Protein AF-W1YHD8-F1 (afdb_monomer)

Sequence (98 aa):
KYDNPREVGADRIVNAVAAHELYKGDLIIIDFGTATTYCAVQGNGDYVGGVITPGVTISAEALFQRAAKLPRIDVRDPGQVICRNTVSSMQSGMFYGY

Nearest PDB structures (foldseek):
  3djc-assembly2_C  TM=9.505E-01  e=1.747E-09  Legionella pneumophila subsp. pneumophila str. Philadelphia 1
  9b78-assembly1_A  TM=9.833E-01  e=1.172E-08  Mycobacterium tuberculosis
  3djc-assembly2_D  TM=9.406E-01  e=4.246E-09  Legionella pneumophila subsp. pneumophila str. Philadelphia 1
  4o5f-assembly1_B  TM=9.162E-01  e=1.651E-06  Burkholderia thailandensis E264
  4o8k-assembly1_B  TM=7.994E-01  e=3.696E-05  Burkholderia thailandensis E264

Organism: NCBI:txid408170

Secondary structure (DSSP, 8-state):
--SSGGGS-HHHHHHHHHHHHHS-SSEEEEEESSEEEEEEE-TTS-EEEEEEEE-HHHHHHHHHHHSTTPPP------SSSS-SSHHHHHHHHHHH--

Mean predicted aligned error: 3.8 Å

Structure (mmCIF, N/CA/C/O backbone):
data_AF-W1YHD8-F1
#
_entry.id   AF-W1YHD8-F1
#
loop_
_atom_site.group_PDB
_atom_site.id
_atom_site.type_symbol
_atom_site.label_atom_id
_atom_site.label_alt_id
_atom_site.label_comp_id
_atom_site.label_asym_id
_atom_site.label_entity_id
_atom_site.label_seq_id
_atom_site.pdbx_PDB_ins_code
_atom_site.Cartn_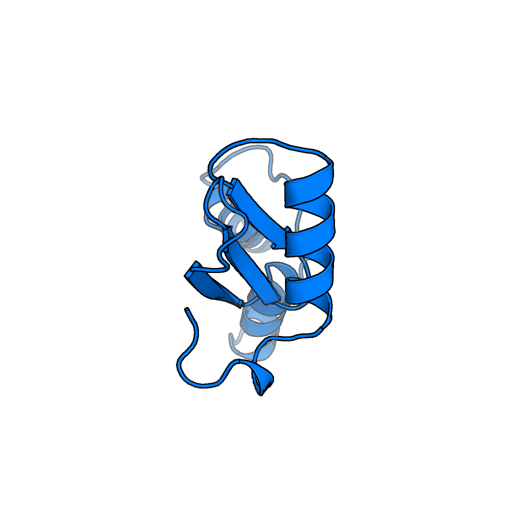x
_atom_site.Cartn_y
_atom_site.Cartn_z
_atom_site.occupancy
_atom_site.B_iso_or_equiv
_atom_site.auth_seq_id
_atom_site.auth_comp_id
_atom_site.auth_asym_id
_atom_site.auth_atom_id
_atom_site.pdbx_PDB_model_num
ATOM 1 N N . LYS A 1 1 ? -18.195 -5.127 11.408 1.00 63.19 1 LYS A N 1
ATOM 2 C CA . LYS A 1 1 ? -17.777 -6.272 12.244 1.00 63.19 1 LYS A CA 1
ATOM 3 C C . LYS A 1 1 ? -17.340 -7.387 11.307 1.00 63.19 1 LYS A C 1
ATOM 5 O O . LYS A 1 1 ? -18.081 -7.661 10.376 1.00 63.19 1 LYS A O 1
ATOM 10 N N . TYR A 1 2 ? -16.149 -7.955 11.506 1.00 74.31 2 TYR A N 1
ATOM 11 C CA . TYR A 1 2 ? -15.681 -9.118 10.738 1.00 74.31 2 TYR A CA 1
ATOM 12 C C . TYR A 1 2 ? -16.496 -10.365 11.104 1.00 74.31 2 TYR A C 1
ATOM 14 O O . TYR A 1 2 ? -16.849 -10.527 12.274 1.00 74.31 2 TYR A O 1
ATOM 22 N N . ASP A 1 3 ? -16.737 -11.243 10.129 1.00 80.06 3 ASP A N 1
ATOM 23 C CA . ASP A 1 3 ? -17.481 -12.496 10.329 1.00 80.06 3 ASP A CA 1
ATOM 24 C C . ASP A 1 3 ? -16.773 -13.422 11.329 1.00 80.06 3 ASP A C 1
ATOM 26 O O . ASP A 1 3 ? -17.411 -14.040 12.181 1.00 80.06 3 ASP A O 1
ATOM 30 N N . ASN A 1 4 ? -15.438 -13.447 11.288 1.00 85.38 4 ASN A N 1
ATOM 31 C CA . ASN A 1 4 ? -14.599 -14.110 12.276 1.00 85.38 4 ASN A CA 1
ATOM 32 C C . ASN A 1 4 ? -13.597 -13.113 12.886 1.00 85.38 4 ASN A C 1
ATOM 34 O O . ASN A 1 4 ? -12.569 -12.812 12.275 1.00 85.38 4 ASN A O 1
ATOM 38 N N . PRO A 1 5 ? -13.838 -12.618 14.113 1.00 82.50 5 PRO A N 1
ATOM 39 C CA . PRO A 1 5 ? -12.948 -11.656 14.765 1.00 82.50 5 PRO A CA 1
ATOM 40 C C . PRO A 1 5 ? -11.501 -12.138 14.949 1.00 82.50 5 PRO A C 1
ATOM 42 O O . PRO A 1 5 ? -10.606 -11.314 15.101 1.00 82.50 5 PRO A O 1
ATOM 45 N N . ARG A 1 6 ? -11.252 -13.456 14.933 1.00 86.06 6 ARG A N 1
ATOM 46 C CA . ARG A 1 6 ? -9.906 -14.031 15.109 1.00 86.06 6 ARG A CA 1
ATOM 47 C C . ARG A 1 6 ? -9.024 -13.933 13.865 1.00 86.06 6 ARG A C 1
ATOM 49 O O . ARG A 1 6 ? -7.827 -14.169 13.969 1.00 86.06 6 ARG A O 1
ATOM 56 N N . GLU A 1 7 ? -9.599 -13.615 12.709 1.00 89.38 7 GLU A N 1
ATOM 57 C CA . GLU A 1 7 ? -8.858 -13.465 11.449 1.00 89.38 7 GLU A CA 1
ATOM 58 C C . GLU A 1 7 ? -8.274 -12.063 11.270 1.00 89.38 7 GLU A C 1
ATOM 60 O O . GLU A 1 7 ? -7.476 -11.825 10.363 1.00 89.38 7 GLU A O 1
ATOM 65 N N . VAL A 1 8 ? -8.653 -11.117 12.131 1.00 86.56 8 VAL A N 1
ATOM 66 C CA . VAL A 1 8 ? -8.078 -9.777 12.098 1.00 86.56 8 VAL A CA 1
ATOM 67 C C . VAL A 1 8 ? -6.636 -9.850 12.601 1.00 86.56 8 VAL A C 1
ATOM 69 O O . VAL A 1 8 ? -6.375 -10.311 13.711 1.00 86.56 8 VAL A O 1
ATOM 72 N N . GLY A 1 9 ? -5.700 -9.384 11.771 1.00 88.62 9 GLY A N 1
ATOM 73 C CA . GLY A 1 9 ? -4.286 -9.288 12.126 1.00 88.62 9 GLY A CA 1
ATOM 74 C C . GLY A 1 9 ? -4.064 -8.465 13.397 1.00 88.62 9 GLY A C 1
ATOM 75 O O . GLY A 1 9 ? -4.753 -7.471 13.643 1.00 88.62 9 GLY A O 1
ATOM 76 N N . ALA A 1 10 ? -3.103 -8.891 14.218 1.00 91.44 10 ALA A N 1
ATOM 77 C CA . ALA A 1 10 ? -2.798 -8.233 15.488 1.00 91.44 10 ALA A CA 1
ATOM 78 C C . ALA A 1 10 ? -2.354 -6.771 15.298 1.00 91.44 10 ALA A C 1
ATOM 80 O O . ALA A 1 10 ? -2.725 -5.908 16.089 1.00 91.44 10 ALA A O 1
ATOM 81 N N . ASP A 1 11 ? -1.625 -6.491 14.219 1.00 91.94 11 ASP A N 1
ATOM 82 C CA . ASP A 1 11 ? -1.246 -5.151 13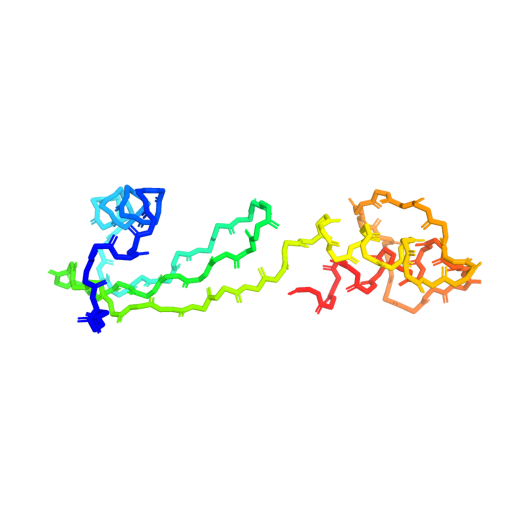.765 1.00 91.94 11 ASP A CA 1
ATOM 83 C C . ASP A 1 11 ? -2.470 -4.243 13.562 1.00 91.94 11 ASP A C 1
ATOM 85 O O . ASP A 1 11 ? -2.542 -3.151 14.123 1.00 91.94 11 ASP A O 1
ATOM 89 N N . ARG A 1 12 ? -3.495 -4.726 12.852 1.00 92.50 12 ARG A N 1
ATOM 90 C CA . ARG A 1 12 ? -4.727 -3.971 12.574 1.00 92.50 12 ARG A CA 1
ATOM 91 C C . ARG A 1 12 ? -5.531 -3.685 13.843 1.00 92.50 12 ARG A C 1
ATOM 93 O O . ARG A 1 12 ? -6.142 -2.622 13.943 1.00 92.50 12 ARG A O 1
ATOM 100 N N . ILE A 1 13 ? -5.521 -4.606 14.810 1.00 92.94 13 ILE A N 1
ATOM 101 C CA . ILE A 1 13 ? -6.170 -4.411 16.116 1.00 92.94 13 ILE A CA 1
ATOM 102 C C . ILE A 1 13 ? -5.443 -3.323 16.908 1.00 92.94 13 ILE A C 1
ATOM 104 O O . ILE A 1 13 ? -6.082 -2.390 17.390 1.00 92.94 13 ILE A O 1
ATOM 108 N N . VAL A 1 14 ? -4.115 -3.416 17.023 1.00 95.44 14 VAL A N 1
ATOM 109 C CA . VAL A 1 14 ? -3.312 -2.433 17.766 1.00 95.44 14 VAL A CA 1
ATOM 110 C C . VAL A 1 14 ? -3.433 -1.046 17.133 1.00 95.44 14 VAL A C 1
ATOM 112 O O . VAL A 1 14 ? -3.653 -0.072 17.853 1.00 95.44 14 VAL A O 1
ATOM 115 N N . ASN A 1 15 ? -3.398 -0.959 15.801 1.00 96.25 15 ASN A N 1
ATOM 116 C CA . ASN A 1 15 ? -3.621 0.285 15.070 1.00 96.25 15 ASN A CA 1
ATOM 117 C C . ASN A 1 15 ? -5.002 0.888 15.372 1.00 96.25 15 ASN A C 1
ATOM 119 O O . ASN A 1 15 ? -5.10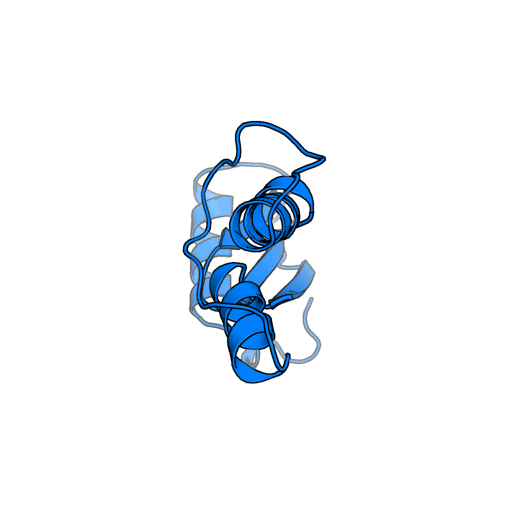0 2.087 15.622 1.00 96.25 15 ASN A O 1
AT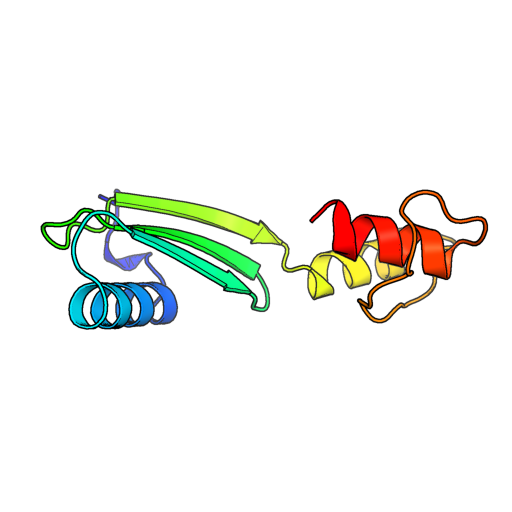OM 123 N N . ALA A 1 16 ? -6.064 0.074 15.398 1.00 95.12 16 ALA A N 1
ATOM 124 C CA . ALA A 1 16 ? -7.417 0.537 15.714 1.00 95.12 16 ALA A CA 1
ATOM 125 C C . ALA A 1 16 ? -7.542 1.078 17.143 1.00 95.12 16 ALA A C 1
ATOM 127 O O . ALA A 1 16 ? -8.110 2.151 17.343 1.00 95.12 16 ALA A O 1
ATOM 128 N N . VAL A 1 17 ? -6.973 0.370 18.123 1.00 95.62 17 VAL A N 1
ATOM 129 C CA . VAL A 1 17 ? -6.969 0.802 19.527 1.00 95.62 17 VAL A CA 1
ATOM 130 C C . VAL A 1 17 ? -6.199 2.112 19.686 1.00 95.62 17 VAL A C 1
ATOM 132 O O . VAL A 1 17 ? -6.718 3.059 20.272 1.00 95.62 17 VAL A O 1
ATOM 135 N N . ALA A 1 18 ? -4.989 2.195 19.127 1.00 96.94 18 ALA A N 1
ATOM 136 C CA . ALA A 1 18 ? -4.162 3.395 19.213 1.00 96.94 18 ALA A CA 1
ATOM 137 C C . ALA A 1 18 ? -4.825 4.597 18.525 1.00 96.94 18 ALA A C 1
ATOM 139 O O . ALA A 1 18 ? -4.878 5.686 19.094 1.00 96.94 18 ALA A O 1
ATOM 140 N N . ALA A 1 19 ? -5.374 4.405 17.323 1.00 96.94 19 ALA A N 1
ATOM 141 C CA . ALA A 1 19 ? -6.031 5.473 16.582 1.00 96.94 19 ALA A CA 1
ATOM 142 C C . ALA A 1 19 ? -7.280 5.993 17.306 1.00 96.94 19 ALA A C 1
ATOM 144 O O . ALA A 1 19 ? -7.468 7.202 17.371 1.00 96.94 19 ALA A O 1
ATOM 145 N N . HIS A 1 20 ? -8.098 5.112 17.890 1.00 95.38 20 HIS A N 1
ATOM 146 C CA . HIS A 1 20 ? -9.288 5.506 18.650 1.00 95.38 20 HIS A CA 1
ATOM 147 C C . HIS A 1 20 ? -8.953 6.227 19.971 1.00 95.38 20 HIS A C 1
ATOM 149 O O . HIS A 1 20 ? -9.694 7.099 20.446 1.00 95.38 20 HIS A O 1
ATOM 155 N N . GLU A 1 21 ? -7.814 5.891 20.577 1.00 96.25 21 GLU A N 1
ATOM 156 C CA . GLU A 1 21 ? -7.332 6.601 21.757 1.00 96.25 21 GLU A CA 1
ATOM 157 C C . GLU A 1 21 ? -6.880 8.023 21.398 1.00 96.25 21 GLU A C 1
ATOM 159 O O . GLU A 1 21 ? -7.322 8.986 22.029 1.00 96.25 21 GLU A O 1
ATOM 164 N N . LEU A 1 22 ? -6.076 8.155 20.337 1.00 97.31 22 LEU A N 1
ATOM 165 C CA . LEU A 1 22 ? -5.481 9.420 19.892 1.00 97.31 22 LEU A CA 1
ATOM 166 C C . LEU A 1 22 ? -6.471 10.355 19.181 1.00 97.31 22 LEU A C 1
ATOM 168 O O . LEU A 1 22 ? -6.354 11.575 19.295 1.00 97.31 22 LEU A O 1
ATOM 172 N N . TYR A 1 23 ? -7.440 9.799 18.456 1.00 96.56 23 TYR A N 1
ATOM 173 C CA . TYR A 1 23 ? -8.382 10.538 17.620 1.00 96.56 23 TYR A CA 1
ATOM 174 C C . TYR A 1 23 ? -9.819 10.119 17.933 1.00 96.56 23 TYR A C 1
ATOM 176 O O . TYR A 1 23 ? -10.123 8.941 18.101 1.00 96.56 23 TYR A O 1
ATOM 184 N N . LYS A 1 24 ? -10.727 11.096 18.020 1.00 91.69 24 LYS A N 1
ATOM 185 C CA . LYS A 1 24 ? -12.149 10.864 18.317 1.00 91.69 24 LYS A CA 1
ATOM 186 C C . LYS A 1 24 ? -12.995 10.969 17.048 1.00 91.69 24 LYS A C 1
ATOM 188 O O . LYS A 1 24 ? -12.665 11.743 16.154 1.00 91.69 24 LYS A O 1
ATOM 193 N N . GLY A 1 25 ? -14.107 10.236 17.013 1.00 96.12 25 GLY A N 1
ATOM 194 C CA . GLY A 1 25 ? -14.998 10.158 15.850 1.00 96.12 25 GLY A CA 1
ATOM 195 C C . GLY A 1 25 ? -14.690 8.969 14.939 1.00 96.12 25 GLY A C 1
ATOM 196 O O . GLY A 1 25 ? -13.928 8.080 15.311 1.00 96.12 25 GLY A O 1
ATOM 197 N N . ASP A 1 26 ? -15.329 8.936 13.773 1.00 97.88 26 ASP A N 1
ATOM 198 C CA . ASP A 1 26 ? -15.121 7.880 12.779 1.00 97.88 26 ASP A CA 1
ATOM 199 C C . ASP A 1 26 ? -13.732 8.009 12.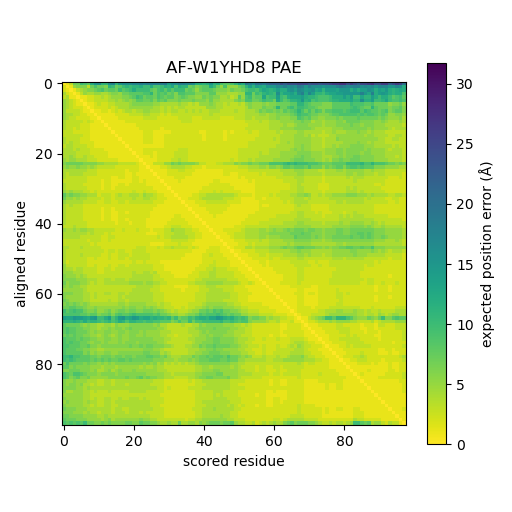132 1.00 97.88 26 ASP A C 1
ATOM 201 O O . ASP A 1 26 ? -13.309 9.102 11.752 1.00 97.88 26 ASP A O 1
ATOM 205 N N . LEU A 1 27 ? -13.025 6.887 11.993 1.00 97.81 27 LEU A N 1
ATOM 206 C CA . LEU A 1 27 ? -11.639 6.820 11.537 1.00 97.81 27 LEU A CA 1
ATOM 207 C C . LEU A 1 27 ? -11.483 5.847 10.367 1.00 97.81 27 LEU A C 1
ATOM 209 O O . LEU A 1 27 ? -12.037 4.745 10.367 1.00 97.81 27 LEU A O 1
ATOM 213 N N . ILE A 1 28 ? -10.642 6.232 9.406 1.00 97.75 28 ILE A N 1
ATOM 214 C CA . ILE A 1 28 ? -10.041 5.321 8.429 1.00 97.75 28 ILE A CA 1
ATOM 215 C C . ILE A 1 28 ? -8.538 5.319 8.679 1.00 97.75 28 ILE A C 1
ATOM 217 O O . ILE A 1 28 ? -7.878 6.347 8.552 1.00 97.75 28 ILE A O 1
ATOM 221 N N . ILE A 1 29 ? -8.004 4.157 9.030 1.00 97.56 29 ILE A N 1
ATOM 222 C CA . ILE A 1 29 ? -6.581 3.956 9.289 1.00 97.56 29 ILE A CA 1
ATOM 223 C C . ILE A 1 29 ? -5.970 3.331 8.046 1.00 97.56 29 ILE A C 1
ATOM 225 O O . ILE A 1 29 ? -6.445 2.285 7.599 1.00 97.56 29 ILE A O 1
ATOM 229 N N . ILE A 1 30 ? -4.936 3.969 7.502 1.00 97.50 30 ILE A N 1
ATOM 230 C CA . ILE A 1 30 ? -4.218 3.496 6.319 1.00 97.50 30 ILE A CA 1
ATOM 231 C C . ILE A 1 30 ? -2.798 3.136 6.740 1.00 97.50 30 ILE A C 1
ATOM 233 O O . ILE A 1 30 ? -2.030 4.013 7.129 1.00 97.50 30 ILE A O 1
ATOM 237 N N . ASP A 1 31 ? -2.466 1.851 6.675 1.00 96.56 31 ASP A N 1
ATOM 238 C CA . ASP A 1 31 ? -1.135 1.342 7.006 1.00 96.56 31 ASP A CA 1
ATOM 239 C C . ASP A 1 31 ? -0.405 0.943 5.722 1.00 96.56 31 ASP A C 1
ATOM 241 O O . ASP A 1 31 ? -0.886 0.085 4.979 1.00 96.56 31 ASP A O 1
ATOM 245 N N . PHE A 1 32 ? 0.729 1.589 5.445 1.00 95.00 32 PHE A N 1
ATOM 246 C CA . PHE A 1 32 ? 1.585 1.314 4.292 1.00 95.00 32 PHE A CA 1
ATOM 247 C C . PHE A 1 32 ? 2.709 0.353 4.692 1.00 95.00 32 PHE A C 1
ATOM 249 O O . PHE A 1 32 ? 3.807 0.775 5.054 1.00 95.00 32 PHE A O 1
ATOM 256 N N . GLY A 1 33 ? 2.440 -0.947 4.577 1.00 92.06 33 GLY A N 1
ATOM 257 C CA . GLY A 1 33 ? 3.415 -2.008 4.816 1.00 92.06 33 GLY A CA 1
ATOM 258 C C . GLY A 1 33 ? 3.617 -2.911 3.599 1.00 92.06 33 GLY A C 1
ATOM 259 O O . GLY A 1 33 ? 3.490 -2.502 2.443 1.00 92.06 33 GLY A O 1
ATOM 260 N N . THR A 1 34 ? 3.916 -4.184 3.867 1.00 93.31 34 THR A N 1
ATOM 261 C CA . THR A 1 34 ? 3.988 -5.252 2.853 1.00 93.31 34 THR A CA 1
ATOM 262 C C . THR A 1 34 ? 2.704 -5.324 2.017 1.00 93.31 34 THR A C 1
ATOM 264 O O . THR A 1 34 ? 2.752 -5.457 0.795 1.00 93.31 34 THR A O 1
ATOM 267 N N . ALA A 1 35 ? 1.558 -5.190 2.679 1.00 95.88 35 ALA A N 1
ATOM 268 C CA . ALA A 1 35 ? 0.277 -4.846 2.078 1.00 95.88 35 ALA A CA 1
ATOM 269 C C . ALA A 1 35 ? -0.097 -3.428 2.524 1.00 95.88 35 ALA A C 1
ATOM 271 O O . ALA A 1 35 ? 0.312 -3.013 3.612 1.00 95.88 35 ALA A O 1
ATOM 272 N N . THR A 1 36 ? -0.901 -2.715 1.736 1.00 96.19 36 THR A N 1
ATOM 273 C CA . THR A 1 36 ? -1.594 -1.538 2.267 1.00 96.19 36 THR A CA 1
ATOM 274 C C . THR A 1 36 ? -2.941 -1.969 2.811 1.00 96.19 36 THR A C 1
ATOM 276 O O . THR A 1 36 ? -3.732 -2.621 2.126 1.00 96.19 36 THR A O 1
ATOM 279 N N . THR A 1 37 ? -3.196 -1.636 4.072 1.00 96.75 37 THR A N 1
ATOM 280 C CA . THR A 1 37 ? -4.477 -1.935 4.712 1.00 96.75 37 THR A CA 1
ATOM 281 C C . THR A 1 37 ? -5.236 -0.652 4.981 1.00 96.75 37 THR A C 1
ATOM 283 O O . THR A 1 37 ? -4.659 0.354 5.378 1.00 96.75 37 THR A O 1
ATOM 286 N N . TYR A 1 38 ? -6.544 -0.711 4.776 1.00 97.12 38 TYR A N 1
ATOM 287 C CA . TYR A 1 38 ? -7.492 0.337 5.113 1.00 97.12 38 TYR A CA 1
ATOM 288 C C . TYR A 1 38 ? -8.413 -0.253 6.168 1.00 97.12 38 TYR A C 1
ATOM 290 O O . TYR A 1 38 ? -9.025 -1.293 5.923 1.00 97.12 38 TYR A O 1
ATOM 298 N N . CYS A 1 39 ? -8.505 0.363 7.340 1.00 96.62 39 CYS A N 1
ATOM 299 C CA . CYS A 1 39 ? -9.348 -0.111 8.434 1.00 96.62 39 CYS A CA 1
ATOM 300 C C . CYS A 1 39 ? -10.329 0.983 8.846 1.00 96.62 39 CYS A C 1
ATOM 302 O O . CYS A 1 39 ? -9.907 2.057 9.260 1.00 96.62 39 CYS A O 1
ATOM 304 N N . ALA A 1 40 ? -11.625 0.701 8.749 1.00 97.06 40 ALA A N 1
ATOM 305 C CA . ALA A 1 40 ? -12.687 1.592 9.190 1.00 97.06 40 ALA A CA 1
ATOM 306 C C . ALA A 1 40 ? -13.076 1.277 10.639 1.00 97.06 40 ALA A C 1
ATOM 308 O O . ALA A 1 40 ? -13.422 0.135 10.967 1.00 97.06 40 ALA A O 1
ATOM 309 N N . VAL A 1 41 ? -13.042 2.300 11.487 1.00 96.38 41 VAL A N 1
ATOM 310 C CA . VAL A 1 41 ? -13.416 2.248 12.903 1.00 96.38 41 VAL A CA 1
ATOM 311 C C . VAL A 1 41 ? -14.434 3.350 13.161 1.00 96.38 41 VAL A C 1
ATOM 313 O O . VAL A 1 41 ? -14.216 4.492 12.773 1.00 96.38 41 VAL A O 1
ATOM 316 N N . GLN A 1 42 ? -15.559 3.022 13.785 1.00 96.62 42 GLN A N 1
ATOM 317 C CA . GLN A 1 42 ? -16.560 4.023 14.153 1.00 96.62 42 GLN A CA 1
ATOM 318 C C . GLN A 1 42 ? -16.150 4.804 15.405 1.00 96.62 42 GLN A C 1
ATOM 320 O O . GLN A 1 42 ? -15.344 4.343 16.214 1.00 96.62 42 GLN A O 1
ATOM 325 N N . GLY A 1 43 ? -16.760 5.970 15.617 1.00 95.38 43 GLY A N 1
ATOM 326 C CA . GLY A 1 43 ? -16.497 6.832 16.772 1.00 95.38 43 GLY A CA 1
ATOM 327 C C . GLY A 1 43 ? -16.849 6.236 18.134 1.00 95.38 43 GLY A C 1
ATOM 328 O O . GLY A 1 43 ? -16.432 6.777 19.152 1.00 95.38 43 GLY A O 1
ATOM 329 N N . ASN A 1 44 ? -17.569 5.115 18.168 1.00 94.62 44 ASN A N 1
ATOM 330 C CA . ASN A 1 44 ? -17.813 4.311 19.368 1.00 94.62 44 ASN A CA 1
ATOM 331 C C . ASN A 1 44 ? -16.759 3.201 19.587 1.00 94.62 44 ASN A C 1
ATOM 333 O O . ASN A 1 44 ? -16.908 2.407 20.512 1.00 94.62 44 ASN A O 1
ATOM 337 N N . GLY A 1 45 ? -15.735 3.116 18.732 1.00 91.00 45 GLY A N 1
ATOM 338 C CA . GLY A 1 45 ? -14.681 2.102 18.778 1.00 91.00 45 GLY A CA 1
ATOM 339 C C . GLY A 1 45 ? -14.994 0.816 18.004 1.00 91.00 45 GLY A C 1
ATOM 340 O O . GLY A 1 45 ? -14.163 -0.093 17.987 1.00 91.00 45 GLY A O 1
ATOM 341 N N . ASP A 1 46 ? -16.153 0.709 17.341 1.00 93.56 46 ASP A N 1
ATOM 342 C CA . ASP A 1 46 ? -16.495 -0.493 16.579 1.00 93.56 46 ASP A CA 1
ATOM 343 C C . ASP A 1 46 ? -15.604 -0.637 15.338 1.00 93.56 46 ASP A C 1
ATOM 345 O O . ASP A 1 46 ? -15.630 0.178 14.413 1.00 93.56 46 ASP A O 1
ATOM 349 N N . TYR A 1 47 ? -14.857 -1.741 15.281 1.00 93.50 47 TYR A N 1
ATOM 350 C CA . TYR A 1 47 ? -14.097 -2.127 14.098 1.00 93.50 47 TYR A CA 1
ATOM 351 C C . TYR A 1 47 ? -15.046 -2.652 13.008 1.00 93.50 47 TYR A C 1
ATOM 353 O O . TYR A 1 47 ? -15.571 -3.777 13.064 1.00 93.50 47 TYR A O 1
ATOM 361 N N . VAL A 1 48 ? -15.297 -1.822 11.996 1.00 94.00 48 VAL A N 1
ATOM 362 C CA . VAL A 1 48 ? -16.255 -2.124 10.926 1.00 94.00 48 VAL A CA 1
ATOM 363 C C . VAL A 1 48 ? -15.659 -3.132 9.960 1.00 94.00 48 VAL A C 1
ATOM 365 O O . VAL A 1 48 ? -16.321 -4.107 9.604 1.00 94.00 48 VAL A O 1
ATOM 368 N N . GLY A 1 49 ? -14.396 -2.938 9.606 1.00 93.94 49 GLY A N 1
ATOM 369 C CA . GLY A 1 49 ? -13.649 -3.818 8.734 1.00 93.94 49 GLY A CA 1
ATOM 370 C C . GLY A 1 49 ? -12.728 -3.027 7.820 1.00 93.94 49 GLY A C 1
ATOM 371 O O . GLY A 1 49 ? -12.176 -2.017 8.245 1.00 93.94 49 GLY A O 1
ATOM 372 N N . GLY A 1 50 ? -12.561 -3.461 6.570 1.00 94.25 50 GLY A N 1
ATOM 373 C CA . GLY A 1 50 ? -11.875 -2.647 5.570 1.00 94.25 50 GLY A CA 1
ATOM 374 C C . GLY A 1 50 ? -11.265 -3.436 4.419 1.00 94.25 50 GLY A C 1
ATOM 375 O O . GLY A 1 50 ? -11.716 -4.543 4.129 1.00 94.25 50 GLY A O 1
ATOM 376 N N . VAL A 1 51 ? -10.259 -2.855 3.768 1.00 96.50 51 VAL A N 1
ATOM 377 C CA . VAL A 1 51 ? -9.693 -3.324 2.493 1.00 96.50 51 VAL A CA 1
ATOM 378 C C . VAL A 1 51 ? -8.215 -3.663 2.665 1.00 96.50 51 VAL A C 1
ATOM 380 O O . VAL A 1 51 ? -7.510 -3.016 3.437 1.00 96.50 51 VAL A O 1
ATOM 383 N N . ILE A 1 52 ? -7.747 -4.678 1.940 1.00 96.12 52 ILE A N 1
ATOM 384 C CA . ILE A 1 52 ? -6.329 -5.031 1.834 1.00 96.12 52 ILE A CA 1
ATOM 385 C C . ILE A 1 52 ? -5.949 -4.955 0.355 1.00 96.12 52 ILE A C 1
ATOM 387 O O . ILE A 1 52 ? -6.584 -5.605 -0.476 1.00 96.12 52 ILE A O 1
ATOM 391 N N . THR A 1 53 ? -4.922 -4.176 0.033 1.00 97.19 53 THR A N 1
ATOM 392 C CA . THR A 1 53 ? -4.338 -4.066 -1.309 1.00 97.19 53 THR A CA 1
ATOM 393 C C . THR A 1 53 ? -2.866 -4.497 -1.283 1.00 97.19 53 THR A C 1
ATOM 395 O O . THR A 1 53 ? -2.235 -4.498 -0.219 1.00 97.19 53 THR A O 1
ATOM 398 N N . PRO A 1 54 ? -2.280 -4.906 -2.424 1.00 96.56 54 PRO A N 1
ATOM 399 C CA . PRO A 1 54 ? -0.843 -5.157 -2.497 1.00 96.56 54 PRO A CA 1
ATOM 400 C C . PRO A 1 54 ? -0.074 -3.893 -2.123 1.00 96.56 54 PRO A C 1
ATOM 402 O O . PRO A 1 54 ? -0.413 -2.838 -2.637 1.00 96.56 54 PRO A O 1
ATOM 405 N N . GLY A 1 55 ? 0.963 -3.999 -1.286 1.00 96.69 55 GLY A N 1
ATOM 406 C CA . GLY A 1 55 ? 1.801 -2.857 -0.913 1.00 96.69 55 GLY A CA 1
ATOM 407 C C . GLY A 1 55 ? 2.482 -2.234 -2.133 1.00 96.69 55 GLY A C 1
ATOM 408 O O . GLY A 1 55 ? 2.746 -2.930 -3.120 1.00 96.69 55 GLY A O 1
ATOM 409 N N . VAL A 1 56 ? 2.835 -0.949 -2.066 1.00 95.50 56 VAL A N 1
ATOM 410 C CA . VAL A 1 56 ? 3.479 -0.239 -3.188 1.00 95.50 56 VAL A CA 1
ATOM 411 C C . VAL A 1 56 ? 4.776 -0.931 -3.629 1.00 95.50 56 VAL A C 1
ATOM 413 O O . VAL A 1 56 ? 5.013 -1.149 -4.817 1.00 95.50 56 VAL A O 1
ATOM 416 N N . THR A 1 57 ? 5.572 -1.400 -2.664 1.00 93.31 57 THR A N 1
ATOM 417 C CA . THR A 1 57 ? 6.818 -2.133 -2.920 1.00 93.31 57 THR A CA 1
ATOM 418 C C . THR A 1 57 ? 6.560 -3.506 -3.539 1.00 93.31 57 THR A C 1
ATOM 420 O O . THR A 1 57 ? 7.248 -3.882 -4.485 1.00 93.31 57 THR A O 1
ATOM 423 N N . ILE A 1 58 ? 5.549 -4.250 -3.064 1.00 94.94 58 ILE A N 1
ATOM 424 C CA . ILE A 1 58 ? 5.168 -5.538 -3.673 1.00 94.94 58 ILE A CA 1
ATOM 425 C C . ILE A 1 58 ? 4.652 -5.330 -5.095 1.00 94.94 58 ILE A C 1
ATOM 427 O O . ILE A 1 58 ? 4.970 -6.123 -5.976 1.00 94.94 58 ILE A O 1
ATOM 431 N N . SER A 1 59 ? 3.890 -4.266 -5.337 1.00 95.94 59 SER A N 1
ATOM 432 C CA . SER A 1 59 ? 3.363 -3.936 -6.662 1.00 95.94 59 SER A CA 1
ATOM 433 C C . SER A 1 59 ? 4.492 -3.654 -7.658 1.00 95.94 59 SER A C 1
ATOM 435 O O . SER A 1 59 ? 4.494 -4.198 -8.764 1.00 95.94 59 SER A O 1
ATOM 437 N N . ALA A 1 60 ? 5.498 -2.874 -7.251 1.00 95.69 60 ALA A N 1
ATOM 438 C CA . ALA A 1 60 ? 6.692 -2.624 -8.057 1.00 95.69 60 ALA A CA 1
ATOM 439 C C . ALA A 1 60 ? 7.516 -3.904 -8.298 1.00 95.69 60 ALA A C 1
ATOM 441 O O . ALA A 1 60 ? 7.933 -4.178 -9.426 1.00 95.69 60 ALA A O 1
ATOM 442 N N . GLU A 1 61 ? 7.707 -4.722 -7.260 1.00 95.31 61 GLU A N 1
ATOM 443 C CA . GLU A 1 61 ? 8.423 -5.997 -7.354 1.00 95.31 61 GLU A CA 1
ATOM 444 C C . GLU A 1 61 ? 7.691 -6.993 -8.270 1.00 95.31 61 GLU A C 1
ATOM 446 O O . GLU A 1 61 ? 8.320 -7.678 -9.075 1.00 95.31 61 GLU A O 1
ATOM 451 N N . ALA A 1 62 ? 6.358 -7.036 -8.226 1.00 95.88 62 ALA A N 1
ATOM 452 C CA . ALA A 1 62 ? 5.553 -7.889 -9.093 1.00 95.88 62 ALA A CA 1
ATOM 453 C C . ALA A 1 62 ? 5.731 -7.529 -10.575 1.00 95.88 62 ALA A C 1
ATOM 455 O O . ALA A 1 62 ? 5.852 -8.430 -11.407 1.00 95.88 62 ALA A O 1
ATOM 456 N N . LEU A 1 63 ? 5.804 -6.236 -10.915 1.00 96.31 63 LEU A N 1
ATOM 457 C CA . LEU A 1 63 ? 6.102 -5.799 -12.282 1.00 96.31 63 LEU A CA 1
ATOM 458 C C . LEU A 1 63 ? 7.486 -6.265 -12.737 1.00 96.31 63 LEU A C 1
ATOM 460 O O . LEU A 1 63 ? 7.611 -6.782 -13.846 1.00 96.31 63 LEU A O 1
ATOM 464 N N . PHE A 1 64 ? 8.501 -6.131 -11.883 1.00 96.50 64 PHE A N 1
ATOM 465 C CA . PHE A 1 64 ? 9.853 -6.610 -12.173 1.00 96.50 64 PHE A CA 1
ATOM 466 C C . PHE A 1 64 ? 9.895 -8.132 -12.392 1.00 96.50 64 PHE A C 1
ATOM 468 O O . PHE A 1 64 ? 10.511 -8.606 -13.342 1.00 96.50 64 PHE A O 1
ATOM 475 N N . GLN A 1 65 ? 9.209 -8.905 -11.548 1.00 96.62 65 GLN A N 1
ATOM 476 C CA . GLN A 1 65 ? 9.246 -10.369 -11.612 1.00 96.62 65 GLN A CA 1
ATOM 477 C C . GLN A 1 65 ? 8.402 -10.962 -12.745 1.00 96.62 65 GLN A C 1
ATOM 479 O O . GLN A 1 65 ? 8.718 -12.039 -13.250 1.00 96.62 65 GLN A O 1
ATOM 484 N N . ARG A 1 66 ? 7.285 -10.319 -13.104 1.00 95.25 66 ARG A N 1
ATOM 485 C CA . ARG A 1 66 ? 6.284 -10.895 -14.020 1.00 95.25 66 ARG A CA 1
ATOM 486 C C . ARG A 1 66 ? 6.328 -10.310 -15.428 1.00 95.25 66 ARG A C 1
ATOM 488 O O . ARG A 1 66 ? 5.833 -10.961 -16.345 1.00 95.25 66 ARG A O 1
ATOM 495 N N . ALA A 1 67 ? 6.902 -9.123 -15.627 1.00 93.25 67 ALA A N 1
ATOM 496 C CA . ALA A 1 67 ? 6.990 -8.500 -16.945 1.00 93.25 67 ALA A CA 1
ATOM 497 C C . ALA A 1 67 ? 8.391 -8.653 -17.557 1.00 93.25 67 ALA A C 1
ATOM 499 O O . ALA A 1 67 ? 9.404 -8.412 -16.915 1.00 93.25 67 ALA A O 1
ATOM 500 N N . ALA A 1 68 ? 8.457 -8.979 -18.850 1.00 87.88 68 ALA A N 1
ATOM 501 C CA . ALA A 1 68 ? 9.704 -9.384 -19.510 1.00 87.88 68 ALA A CA 1
ATOM 502 C C . ALA A 1 68 ? 10.805 -8.304 -19.601 1.00 87.88 68 ALA A C 1
ATOM 504 O O . ALA A 1 68 ? 11.964 -8.638 -19.833 1.00 87.88 68 ALA A O 1
ATOM 505 N N . LYS A 1 69 ? 10.461 -7.012 -19.508 1.00 92.31 69 LYS A N 1
ATOM 506 C CA . LYS A 1 69 ? 11.392 -5.891 -19.760 1.00 92.31 69 LYS A CA 1
ATOM 507 C C . LYS A 1 69 ? 11.342 -4.784 -18.707 1.00 92.31 69 LYS A C 1
ATOM 509 O O . LYS A 1 69 ? 11.926 -3.722 -18.923 1.00 92.31 69 LYS A O 1
ATOM 514 N N . LEU A 1 70 ? 10.613 -4.982 -17.612 1.00 97.06 70 LEU A N 1
ATOM 515 C CA . LEU A 1 70 ? 10.498 -3.956 -16.580 1.00 97.0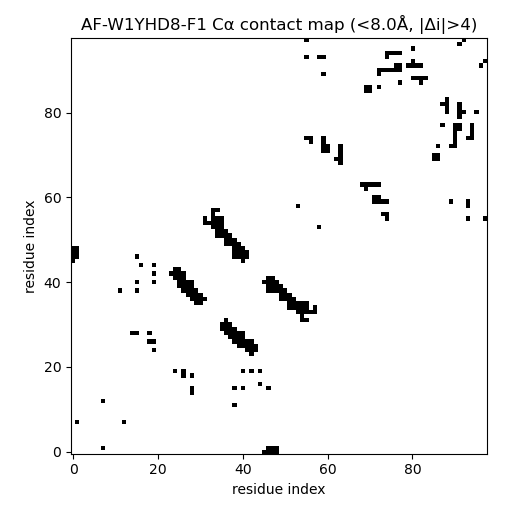6 70 LEU A CA 1
ATOM 516 C C . LEU A 1 70 ? 11.638 -4.127 -15.571 1.00 97.06 70 LEU A C 1
ATOM 518 O O . LEU A 1 70 ? 11.774 -5.212 -15.013 1.00 97.06 70 LEU A O 1
ATOM 522 N N . PRO A 1 71 ? 12.489 -3.107 -15.358 1.00 95.81 71 PRO A N 1
ATOM 523 C CA . PRO A 1 71 ? 13.567 -3.192 -14.386 1.00 95.81 71 PRO A CA 1
ATOM 524 C C . PRO A 1 71 ? 13.016 -3.113 -12.962 1.00 95.81 71 PRO A C 1
ATOM 526 O O . PRO A 1 71 ? 11.921 -2.600 -12.723 1.00 95.81 71 PRO A O 1
ATOM 529 N N . ARG A 1 72 ? 13.821 -3.560 -12.001 1.00 96.25 72 ARG A N 1
ATOM 530 C CA . ARG A 1 72 ? 13.566 -3.287 -10.589 1.00 96.25 72 ARG A CA 1
ATOM 531 C C . ARG A 1 72 ? 13.724 -1.788 -10.330 1.00 96.25 72 ARG A C 1
ATOM 533 O O . ARG A 1 72 ? 14.688 -1.188 -10.806 1.00 96.25 72 ARG A O 1
ATOM 540 N N . ILE A 1 73 ? 12.784 -1.194 -9.601 1.00 96.19 73 ILE A N 1
ATOM 541 C CA . ILE A 1 73 ? 12.782 0.236 -9.279 1.00 96.19 73 ILE A CA 1
ATOM 542 C C . ILE A 1 73 ? 12.534 0.461 -7.790 1.00 96.19 73 ILE A C 1
ATOM 544 O O . ILE A 1 73 ? 11.826 -0.318 -7.156 1.00 96.19 73 ILE A O 1
ATOM 548 N N . ASP A 1 74 ? 13.047 1.576 -7.278 1.00 94.19 74 ASP A N 1
ATOM 549 C CA . ASP A 1 74 ? 12.584 2.154 -6.017 1.00 94.19 74 ASP A CA 1
ATOM 550 C C . ASP A 1 74 ? 11.419 3.114 -6.287 1.00 94.19 74 ASP A C 1
ATOM 552 O O . ASP A 1 74 ? 11.403 3.820 -7.305 1.00 94.19 74 ASP A O 1
ATOM 556 N N . VAL A 1 75 ? 10.457 3.164 -5.367 1.00 93.31 75 VAL A N 1
ATOM 557 C CA . VAL A 1 75 ? 9.327 4.099 -5.420 1.00 93.31 75 VAL A CA 1
ATOM 558 C C . VAL A 1 75 ? 9.803 5.471 -4.943 1.00 93.31 75 VAL A C 1
ATOM 560 O O . VAL A 1 75 ? 10.24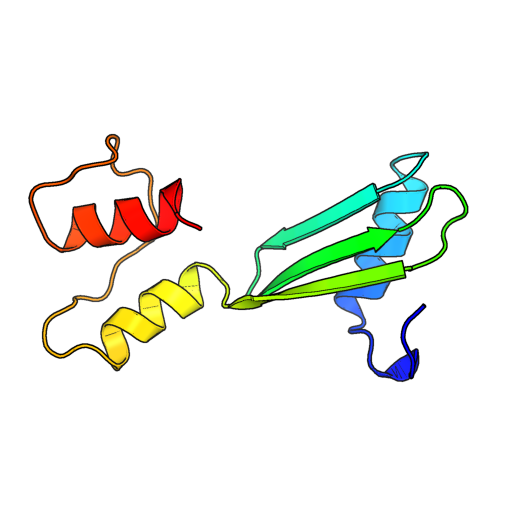3 5.625 -3.807 1.00 93.31 75 VAL A O 1
ATOM 563 N N . ARG A 1 76 ? 9.729 6.475 -5.817 1.00 95.19 76 ARG A N 1
ATOM 564 C CA . ARG A 1 76 ? 10.081 7.871 -5.521 1.00 95.19 76 ARG A CA 1
ATOM 565 C C . ARG A 1 76 ? 9.260 8.809 -6.390 1.00 95.19 76 ARG A C 1
ATOM 567 O O . ARG A 1 76 ? 8.809 8.398 -7.457 1.00 95.19 76 ARG A O 1
ATOM 574 N N . ASP A 1 77 ? 9.139 10.056 -5.953 1.00 96.12 77 ASP A N 1
ATOM 575 C CA . ASP A 1 77 ? 8.488 11.110 -6.728 1.00 96.12 77 ASP A CA 1
ATOM 576 C C . ASP A 1 77 ? 9.226 11.321 -8.069 1.00 96.12 77 ASP A C 1
ATOM 578 O O . ASP A 1 77 ? 10.416 11.659 -8.068 1.00 96.12 77 ASP A O 1
ATOM 582 N N . PRO A 1 78 ? 8.570 11.094 -9.222 1.00 95.38 78 PRO A N 1
ATOM 583 C CA . PRO A 1 78 ? 9.167 11.325 -10.536 1.00 95.38 78 PRO A CA 1
ATOM 584 C C . PRO A 1 78 ? 9.100 12.799 -10.981 1.00 95.38 78 PRO A C 1
ATOM 586 O O . PRO A 1 78 ? 9.615 13.127 -12.052 1.00 95.38 78 PRO A O 1
ATOM 589 N N . GLY A 1 79 ? 8.432 13.676 -10.221 1.00 96.88 79 GLY A N 1
ATOM 590 C CA . GLY A 1 79 ? 8.250 15.103 -10.502 1.00 96.88 79 GLY A CA 1
ATOM 591 C C . GLY A 1 79 ? 7.223 15.435 -11.593 1.00 96.88 79 GLY A C 1
ATOM 592 O O . GLY A 1 79 ? 6.943 16.608 -11.831 1.00 96.88 79 GLY A O 1
ATOM 593 N N . GLN A 1 80 ? 6.672 14.433 -12.285 1.00 96.50 80 GLN A N 1
ATOM 594 C CA . GLN A 1 80 ? 5.627 14.591 -13.303 1.00 96.50 80 GLN A CA 1
ATOM 595 C C . GLN A 1 80 ? 4.877 13.276 -13.546 1.00 96.50 80 GLN A C 1
ATOM 597 O O . GLN A 1 80 ? 5.449 12.196 -13.413 1.00 96.50 80 GLN A O 1
ATOM 602 N N . VAL A 1 81 ? 3.620 13.363 -13.989 1.00 97.62 81 VAL A N 1
ATOM 603 C CA . VAL A 1 81 ? 2.763 12.182 -14.194 1.00 97.62 81 VAL A CA 1
ATOM 604 C C . VAL A 1 81 ? 3.074 11.440 -15.506 1.00 97.62 81 VAL A C 1
ATOM 606 O O . VAL A 1 81 ? 3.154 10.214 -15.524 1.00 97.62 81 VAL A O 1
ATOM 609 N N . ILE A 1 82 ? 3.279 12.146 -16.624 1.00 98.00 82 ILE A N 1
ATOM 610 C CA . ILE A 1 82 ? 3.518 11.516 -17.937 1.00 98.00 82 ILE A CA 1
ATOM 611 C C . ILE A 1 82 ? 5.014 11.514 -18.255 1.00 98.00 82 ILE A C 1
ATOM 613 O O . ILE A 1 82 ? 5.577 12.516 -18.697 1.00 98.00 82 ILE A O 1
ATOM 617 N N . CYS A 1 83 ? 5.668 10.376 -18.034 1.00 97.62 83 CYS A N 1
ATOM 618 C CA . CYS A 1 83 ? 7.109 10.231 -18.219 1.00 97.62 83 CYS A CA 1
ATOM 619 C C . CYS A 1 83 ? 7.490 9.647 -19.593 1.00 97.62 83 CYS A C 1
ATOM 621 O O . CYS A 1 83 ? 6.657 9.124 -20.328 1.00 97.62 83 CYS A O 1
ATOM 623 N N . ARG A 1 84 ? 8.779 9.742 -19.955 1.00 97.56 84 ARG A N 1
ATOM 624 C CA . ARG A 1 84 ? 9.306 9.338 -21.280 1.00 97.56 84 ARG A CA 1
ATOM 625 C C . ARG A 1 84 ? 10.325 8.194 -21.237 1.00 97.56 84 ARG A C 1
ATOM 627 O O . ARG A 1 84 ? 10.980 7.918 -22.235 1.00 97.56 84 ARG A O 1
ATOM 634 N N . ASN A 1 85 ? 10.489 7.536 -20.091 1.00 96.44 85 ASN A N 1
ATOM 635 C CA . ASN A 1 85 ? 11.298 6.320 -19.969 1.00 96.44 85 ASN A CA 1
ATOM 636 C C . ASN A 1 85 ? 10.646 5.329 -18.998 1.00 96.44 85 ASN A C 1
ATOM 638 O O . ASN A 1 85 ? 9.840 5.723 -18.155 1.00 96.44 85 ASN A O 1
ATOM 642 N N . THR A 1 86 ? 11.005 4.050 -19.112 1.00 96.81 86 THR A N 1
ATOM 643 C CA . THR A 1 86 ? 10.375 2.951 -18.365 1.00 96.81 86 THR A CA 1
ATOM 644 C C . THR A 1 86 ? 10.449 3.141 -16.852 1.00 96.81 86 THR A C 1
ATOM 646 O O . THR A 1 86 ? 9.426 3.032 -16.188 1.00 96.81 86 THR A O 1
ATOM 649 N N . VAL A 1 87 ? 11.625 3.485 -16.311 1.00 96.94 87 VAL A N 1
ATOM 650 C CA . VAL A 1 87 ? 11.831 3.639 -14.859 1.00 96.94 87 VAL A CA 1
ATOM 651 C C . VAL A 1 87 ? 10.934 4.736 -14.290 1.00 96.94 87 VAL A C 1
ATOM 653 O O . VAL A 1 87 ? 10.170 4.484 -13.366 1.00 96.94 87 VAL A O 1
ATOM 656 N N . SER A 1 88 ? 10.978 5.936 -14.870 1.00 97.44 88 SER A N 1
ATOM 657 C CA . SER A 1 88 ? 10.149 7.059 -14.408 1.00 97.44 88 SER A CA 1
ATOM 658 C C . SER A 1 88 ? 8.654 6.837 -14.654 1.00 97.44 88 SER A C 1
ATOM 660 O O . SER A 1 88 ? 7.843 7.244 -13.834 1.00 97.44 88 SER A O 1
ATOM 662 N N . SER A 1 89 ? 8.276 6.127 -15.724 1.00 97.25 89 SER A N 1
ATOM 663 C CA . SER A 1 89 ? 6.868 5.781 -15.980 1.00 97.25 89 SER A CA 1
ATOM 664 C C . SER A 1 89 ? 6.329 4.798 -14.941 1.00 97.25 89 SER A C 1
ATOM 666 O O . SER A 1 89 ? 5.215 4.969 -14.455 1.00 97.25 89 SER A O 1
ATOM 668 N N . MET A 1 90 ? 7.130 3.798 -14.554 1.00 97.50 90 MET A N 1
ATOM 669 C CA . MET A 1 90 ? 6.790 2.902 -13.447 1.00 97.50 90 MET A CA 1
ATOM 670 C C . MET A 1 90 ? 6.728 3.659 -12.114 1.00 97.50 90 MET A C 1
ATOM 672 O O . MET A 1 90 ? 5.791 3.452 -11.352 1.00 97.50 90 MET A O 1
ATOM 676 N N . GLN A 1 91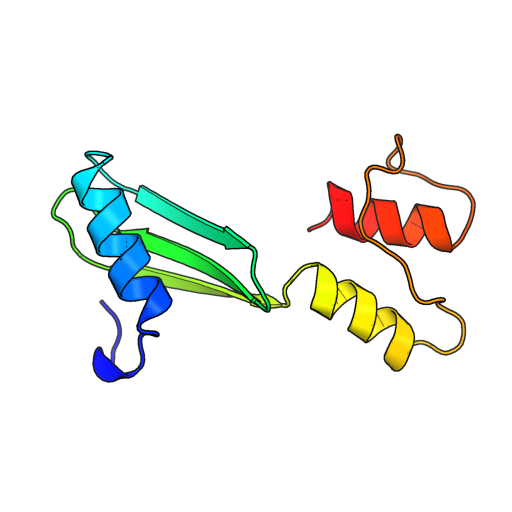 ? 7.677 4.566 -11.850 1.00 97.44 91 GLN A N 1
ATOM 677 C CA . GLN A 1 91 ? 7.674 5.410 -10.645 1.00 97.44 91 GLN A CA 1
ATOM 678 C C . GLN A 1 91 ? 6.430 6.295 -10.574 1.00 97.44 91 GLN A C 1
ATOM 680 O O . GLN A 1 91 ? 5.797 6.352 -9.529 1.00 97.44 91 GLN A O 1
ATOM 685 N N . SER A 1 92 ? 6.022 6.905 -11.687 1.00 97.69 92 SER A N 1
ATOM 686 C CA . SER A 1 92 ? 4.781 7.678 -11.772 1.00 97.69 92 SER A CA 1
ATOM 687 C C . SER A 1 92 ? 3.543 6.843 -11.466 1.00 97.69 92 SER A C 1
ATOM 689 O O . SER A 1 92 ? 2.732 7.243 -10.632 1.00 97.69 92 SER A O 1
ATOM 691 N N . GLY A 1 93 ? 3.431 5.651 -12.060 1.00 96.62 93 GLY A N 1
ATOM 692 C CA . GLY A 1 93 ? 2.327 4.737 -11.765 1.00 96.62 93 GLY A CA 1
ATOM 693 C C . GLY A 1 93 ? 2.268 4.336 -10.289 1.00 96.62 93 GLY A C 1
ATOM 694 O O . GLY A 1 93 ? 1.192 4.347 -9.703 1.00 96.62 93 GLY A O 1
ATOM 695 N N . MET A 1 94 ? 3.418 4.040 -9.678 1.00 96.06 94 MET A N 1
ATOM 696 C CA . MET A 1 94 ? 3.498 3.643 -8.266 1.00 96.06 94 MET A CA 1
ATOM 697 C C . MET A 1 94 ? 3.333 4.808 -7.286 1.00 96.06 94 MET A C 1
ATOM 699 O O . MET A 1 94 ? 2.940 4.575 -6.152 1.00 96.06 94 MET A O 1
ATOM 703 N N . PHE A 1 95 ? 3.669 6.039 -7.678 1.00 96.00 95 PHE A N 1
ATOM 704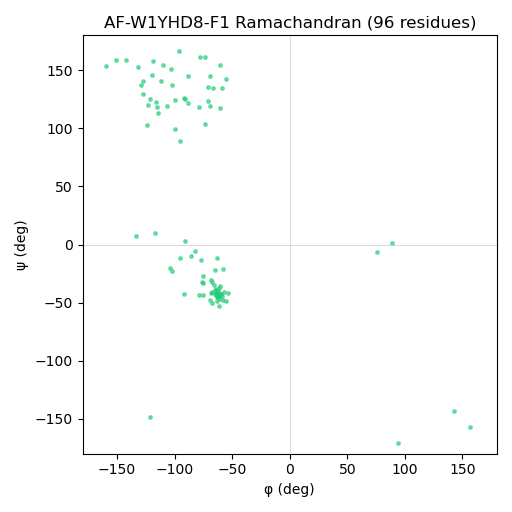 C CA . PHE A 1 95 ? 3.623 7.197 -6.784 1.00 96.00 95 PHE A CA 1
ATOM 705 C C . PHE A 1 95 ? 2.282 7.939 -6.848 1.00 96.00 95 PHE A C 1
ATOM 707 O O . PHE A 1 95 ? 1.762 8.335 -5.814 1.00 96.00 95 PHE A O 1
ATOM 714 N N . TYR A 1 96 ? 1.721 8.135 -8.047 1.00 96.12 96 TYR A N 1
ATOM 715 C CA . TYR A 1 96 ? 0.463 8.876 -8.228 1.00 96.12 96 TYR A CA 1
ATOM 716 C C . TYR A 1 96 ? -0.757 7.983 -8.462 1.00 96.12 96 TYR A C 1
ATOM 718 O O . TYR A 1 96 ? -1.882 8.446 -8.292 1.00 96.12 96 TYR A O 1
ATOM 726 N N . GLY A 1 97 ? -0.556 6.751 -8.937 1.00 94.44 97 GLY A N 1
ATOM 727 C CA . GLY A 1 97 ? -1.645 5.824 -9.255 1.00 94.44 97 GLY A CA 1
ATOM 728 C C . GLY A 1 97 ? -1.985 4.834 -8.141 1.00 94.44 97 GLY A C 1
ATOM 729 O O . GLY A 1 97 ? -2.998 4.147 -8.255 1.00 94.44 97 GLY A O 1
ATOM 730 N N . TYR A 1 98 ? -1.136 4.743 -7.118 1.00 90.25 98 TYR A N 1
ATOM 731 C CA . TYR A 1 98 ? -1.300 3.879 -5.951 1.00 90.25 98 TYR A CA 1
ATOM 732 C C . TYR A 1 98 ? -2.147 4.560 -4.874 1.00 90.25 98 TYR A C 1
ATOM 734 O O . TYR A 1 98 ? -3.069 3.899 -4.347 1.00 90.25 98 TYR A O 1
#

Foldseek 3Di:
DDPDPVPDDPVLVVQLVVCLVVDAAWDWDWDQDQWTWTWTAGRVSDGPGGDIGGHLQRVQVCCCVPPDPQHRADQDDLVDQDDDDRRSVSNSCSHVVD

InterPro domains:
  IPR004619 Type III pantothenate kinase [PF03309] (1-98)
  IPR004619 Type III pantothenate kinase [PTHR34265] (1-98)
  IPR004619 Type III pantothenate kinase [TIGR00671] (1-98)
  IPR043129 ATPase, nucleotide binding domain [SSF53067] (1-23)
  IPR043129 ATPase, nucleotide binding domain [SSF53067] (26-98)

Radius of gyration: 17.13 Å; Cα contacts (8 Å, |Δi|>4): 149; chains: 1; bounding box: 31×29×43 Å

Solvent-accessible surface area (backbone atoms only — not comparable to full-atom values): 5842 Å² total; per-residue (Å²): 87,60,96,55,73,85,75,60,52,69,66,62,50,52,51,50,54,52,47,53,72,78,42,84,49,71,44,78,48,77,47,88,50,76,43,28,37,40,38,36,30,41,55,87,67,50,56,48,42,75,50,80,45,78,4,66,67,50,51,46,49,47,43,30,75,72,39,99,82,46,69,81,74,76,87,46,86,58,88,51,75,87,55,94,48,70,69,46,35,51,16,16,47,57,64,76,69,105

pLDDT: mean 94.3, std 5.0, range [63.19, 98.0]